Protein AF-A0AAW2KVW1-F1 (afdb_monomer_lite)

Structure (mmCIF, N/CA/C/O backbone):
data_AF-A0AAW2KVW1-F1
#
_entry.id   AF-A0AAW2KVW1-F1
#
loop_
_atom_site.group_PDB
_atom_site.id
_atom_site.type_symbol
_atom_site.label_atom_id
_atom_site.label_alt_id
_atom_site.label_comp_id
_atom_site.label_asym_id
_atom_site.label_entity_id
_atom_site.label_seq_id
_atom_site.pdbx_PDB_ins_code
_atom_site.Cartn_x
_atom_site.Cartn_y
_atom_site.Cartn_z
_atom_site.occupancy
_atom_site.B_iso_or_equiv
_atom_site.auth_seq_id
_atom_site.auth_comp_id
_atom_site.auth_asym_id
_atom_site.auth_atom_id
_atom_site.pdbx_PDB_model_num
ATOM 1 N N . MET A 1 1 ? 4.542 -1.425 -17.613 1.00 84.94 1 MET A N 1
ATOM 2 C CA . MET A 1 1 ? 4.709 -2.895 -17.587 1.00 84.94 1 MET A CA 1
ATOM 3 C C . MET A 1 1 ? 5.579 -3.274 -16.400 1.00 84.94 1 MET A C 1
ATOM 5 O O . MET A 1 1 ? 6.552 -2.570 -16.152 1.00 84.94 1 MET A O 1
ATOM 9 N N . LEU A 1 2 ? 5.236 -4.335 -15.665 1.00 89.25 2 LEU A N 1
ATOM 10 C CA . LEU A 1 2 ? 6.086 -4.860 -14.594 1.00 89.25 2 LEU A CA 1
ATOM 11 C C . LEU A 1 2 ? 6.991 -5.960 -15.152 1.00 89.25 2 LEU A C 1
ATOM 13 O O . LEU A 1 2 ? 6.505 -6.887 -15.785 1.00 89.25 2 LEU A O 1
ATOM 17 N N . TYR A 1 3 ? 8.291 -5.859 -14.891 1.00 91.12 3 TYR A N 1
ATOM 18 C CA . TYR A 1 3 ? 9.276 -6.881 -15.251 1.00 91.12 3 TYR A CA 1
ATOM 19 C C . TYR A 1 3 ? 9.338 -7.933 -14.136 1.00 91.12 3 TYR A C 1
ATOM 21 O O . TYR A 1 3 ? 10.209 -7.878 -13.264 1.00 91.12 3 TYR A O 1
ATOM 29 N N . TRP A 1 4 ? 8.347 -8.826 -14.100 1.00 90.81 4 TRP A N 1
ATOM 30 C CA . TRP A 1 4 ? 8.179 -9.839 -13.053 1.00 90.81 4 TRP A CA 1
ATOM 31 C C . TRP A 1 4 ? 7.742 -11.185 -13.643 1.00 90.81 4 TRP A C 1
ATOM 33 O O . TRP A 1 4 ? 7.062 -11.217 -14.666 1.00 90.81 4 TRP A O 1
ATOM 43 N N . LYS A 1 5 ? 8.112 -12.291 -12.979 1.00 92.81 5 LYS A N 1
ATOM 44 C CA . LYS A 1 5 ? 7.889 -13.675 -13.440 1.00 92.81 5 LYS A CA 1
ATOM 45 C C . LYS A 1 5 ? 8.392 -13.884 -14.873 1.00 92.81 5 LYS A C 1
ATOM 47 O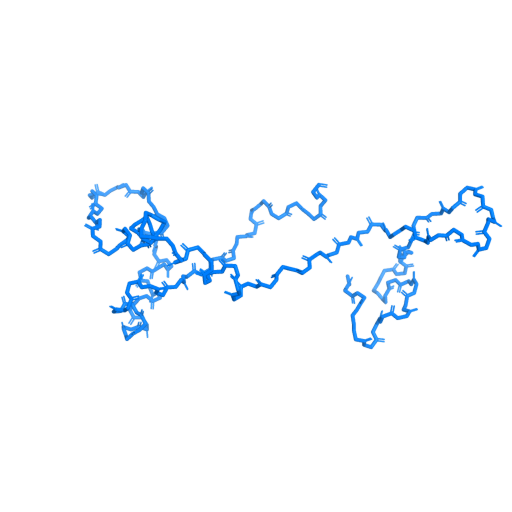 O . LYS A 1 5 ? 9.590 -13.796 -15.101 1.00 92.81 5 LYS A O 1
ATOM 52 N N . GLU A 1 6 ? 7.486 -14.133 -15.810 1.00 94.69 6 GLU A N 1
ATOM 53 C CA . GLU A 1 6 ? 7.758 -14.423 -17.222 1.00 94.69 6 GLU A CA 1
ATOM 54 C C . GLU A 1 6 ? 8.474 -13.264 -17.931 1.00 94.69 6 GLU A C 1
ATOM 56 O O . GLU A 1 6 ? 9.170 -13.472 -18.918 1.00 94.69 6 GLU A O 1
ATOM 61 N N . ASP A 1 7 ? 8.358 -12.053 -17.382 1.00 93.38 7 ASP A N 1
ATOM 62 C CA . ASP A 1 7 ? 8.868 -10.822 -17.985 1.00 93.38 7 ASP A CA 1
ATOM 63 C C . ASP A 1 7 ? 10.170 -10.328 -17.349 1.00 93.38 7 ASP A C 1
ATOM 65 O O . ASP A 1 7 ? 10.594 -9.193 -17.583 1.00 93.38 7 ASP A O 1
ATOM 69 N N . VAL A 1 8 ? 10.805 -11.154 -16.514 1.00 92.56 8 VAL A N 1
ATOM 70 C CA . VAL A 1 8 ? 11.981 -10.758 -15.729 1.00 92.56 8 VAL A CA 1
ATOM 71 C C . VAL A 1 8 ? 13.197 -10.424 -16.594 1.00 92.56 8 VAL A C 1
ATOM 73 O O . VAL A 1 8 ? 13.922 -9.487 -16.255 1.00 92.56 8 VAL A O 1
ATOM 76 N N . ASP A 1 9 ? 13.377 -11.117 -17.720 1.00 93.12 9 ASP A N 1
ATOM 77 C CA . ASP A 1 9 ? 14.552 -10.984 -18.595 1.00 93.12 9 ASP A CA 1
ATOM 78 C C . ASP A 1 9 ? 14.351 -9.984 -19.742 1.00 93.12 9 ASP A C 1
ATOM 80 O O . ASP A 1 9 ? 15.252 -9.750 -20.545 1.00 93.12 9 ASP A O 1
ATOM 84 N N . LEU A 1 10 ? 13.178 -9.350 -19.826 1.00 94.31 10 LEU A N 1
ATOM 85 C CA . LEU A 1 10 ? 12.915 -8.373 -20.875 1.00 94.31 10 LEU A CA 1
ATOM 86 C C . LEU A 1 10 ? 13.688 -7.077 -20.621 1.00 94.31 10 LEU A C 1
ATOM 88 O O . LEU A 1 10 ? 13.662 -6.499 -19.527 1.00 94.31 10 LEU A O 1
ATOM 92 N N . GLU A 1 11 ? 14.351 -6.603 -21.674 1.00 93.38 11 GLU A N 1
ATOM 93 C CA . GLU A 1 11 ? 15.044 -5.311 -21.692 1.00 93.38 11 GLU A CA 1
ATOM 94 C C . GLU A 1 11 ? 14.199 -4.193 -22.315 1.00 93.38 11 GLU A C 1
ATOM 96 O O . GLU A 1 11 ? 14.540 -3.020 -22.166 1.00 93.38 11 GLU A O 1
ATOM 101 N N . TYR A 1 12 ? 13.081 -4.544 -22.955 1.00 94.69 12 TYR A N 1
ATOM 102 C CA . TYR A 1 12 ? 12.179 -3.617 -23.633 1.00 94.69 12 TYR A CA 1
ATOM 103 C C . TYR A 1 12 ? 10.725 -3.872 -23.238 1.00 94.69 12 TYR A C 1
ATOM 105 O O . TYR A 1 12 ? 10.312 -5.011 -23.000 1.00 94.69 12 TYR A O 1
ATOM 113 N N . CYS A 1 13 ? 9.937 -2.802 -23.180 1.00 93.50 13 CYS A N 1
ATOM 114 C CA . CYS A 1 13 ? 8.516 -2.875 -22.874 1.00 93.50 13 CYS A CA 1
ATOM 115 C C . CYS A 1 13 ? 7.741 -3.534 -24.025 1.00 93.50 13 CYS A C 1
ATOM 117 O O . CYS A 1 13 ? 7.801 -3.061 -25.157 1.00 93.50 13 CYS A O 1
ATOM 119 N N . LYS A 1 14 ? 6.924 -4.556 -23.733 1.00 94.12 14 LYS A N 1
ATOM 120 C CA . LYS A 1 14 ? 6.085 -5.243 -24.738 1.00 94.12 14 LYS A CA 1
ATOM 121 C C . LYS A 1 14 ? 5.043 -4.345 -25.414 1.00 94.12 14 LYS A C 1
ATOM 123 O O . LYS A 1 14 ? 4.568 -4.683 -26.489 1.00 94.12 14 LYS A O 1
ATOM 128 N N . PHE A 1 15 ? 4.647 -3.249 -24.764 1.00 93.50 15 PHE A N 1
ATOM 129 C CA . PHE A 1 15 ? 3.537 -2.405 -25.219 1.00 93.50 15 PHE A CA 1
ATOM 130 C C . PHE A 1 15 ? 3.998 -1.185 -26.021 1.00 93.50 15 PHE A C 1
ATOM 132 O O . PHE A 1 15 ? 3.357 -0.835 -27.003 1.00 93.50 15 PHE A O 1
ATOM 139 N N . CYS A 1 16 ? 5.092 -0.535 -25.608 1.00 94.12 16 CYS A N 1
ATOM 140 C CA . CYS A 1 16 ? 5.595 0.689 -26.246 1.00 94.12 16 CYS A CA 1
ATOM 141 C C . CYS A 1 16 ? 7.007 0.560 -26.834 1.00 94.12 16 CYS A C 1
ATOM 143 O O . CYS A 1 16 ? 7.454 1.472 -27.516 1.00 94.12 16 CYS A O 1
ATOM 145 N N . GLY A 1 17 ? 7.722 -0.540 -26.579 1.00 93.12 17 GLY A N 1
ATOM 146 C CA . GLY A 1 17 ? 9.098 -0.727 -27.049 1.00 93.12 17 GLY A CA 1
ATOM 147 C C . GLY A 1 17 ? 10.162 0.060 -26.275 1.00 93.12 17 GLY A C 1
ATOM 148 O O . GLY A 1 17 ? 11.341 -0.067 -26.591 1.00 93.12 17 GLY A O 1
ATOM 149 N N . ASP A 1 18 ? 9.788 0.833 -25.250 1.00 93.38 18 ASP A N 1
ATOM 150 C CA . ASP A 1 18 ? 10.745 1.614 -24.460 1.00 93.38 18 ASP A CA 1
ATOM 151 C C . ASP A 1 18 ? 11.758 0.731 -23.724 1.00 93.38 18 ASP A C 1
ATOM 153 O O . ASP A 1 18 ? 11.429 -0.345 -23.211 1.00 93.38 18 ASP A O 1
ATOM 157 N N . ALA A 1 19 ? 12.993 1.227 -23.621 1.00 93.12 19 ALA A N 1
ATOM 158 C CA . ALA A 1 19 ? 14.070 0.552 -22.914 1.00 93.12 19 ALA A CA 1
ATOM 159 C C . ALA A 1 19 ? 13.818 0.512 -21.398 1.00 93.12 19 ALA A C 1
ATOM 161 O O . ALA A 1 19 ? 13.427 1.496 -20.770 1.00 93.12 19 ALA A O 1
ATOM 162 N N . ARG A 1 20 ? 14.127 -0.625 -20.775 1.00 92.38 20 ARG A N 1
ATOM 163 C CA . ARG A 1 20 ? 14.064 -0.806 -19.319 1.00 92.38 20 ARG A CA 1
ATOM 164 C C . ARG A 1 20 ? 15.140 -0.013 -18.582 1.00 92.38 20 ARG A C 1
ATOM 166 O O . ARG A 1 20 ? 14.892 0.458 -17.471 1.00 92.38 20 ARG A O 1
ATOM 173 N N . TYR A 1 21 ? 16.328 0.109 -19.172 1.00 92.44 21 TYR A N 1
ATOM 174 C CA . TYR A 1 21 ? 17.527 0.659 -18.540 1.00 92.44 21 TYR A CA 1
ATOM 175 C C . TYR A 1 21 ? 17.988 1.962 -19.189 1.00 92.44 21 TYR A C 1
ATOM 177 O O . TYR A 1 21 ? 17.913 2.122 -20.403 1.00 92.44 21 TYR A O 1
ATOM 185 N N . LYS A 1 22 ? 18.514 2.874 -18.367 1.00 90.50 22 LYS A N 1
ATOM 186 C CA . LYS A 1 22 ? 19.154 4.115 -18.808 1.00 90.50 22 LYS A CA 1
ATOM 187 C C . LYS A 1 22 ? 20.440 3.794 -19.584 1.00 90.50 22 LYS A C 1
ATOM 189 O O . LYS A 1 22 ? 21.155 2.865 -19.195 1.00 90.50 22 LYS A O 1
ATOM 194 N N . PRO A 1 23 ? 20.778 4.570 -20.628 1.00 86.31 23 PRO A N 1
ATOM 195 C CA . PRO A 1 23 ? 22.016 4.375 -21.372 1.00 86.31 23 PRO A CA 1
ATOM 196 C C . PRO A 1 23 ? 23.231 4.599 -20.460 1.00 86.31 23 PRO A C 1
ATOM 198 O O . PRO A 1 23 ? 23.312 5.603 -19.748 1.00 86.31 23 PRO A O 1
ATOM 201 N N . SER A 1 24 ? 24.182 3.662 -20.476 1.00 78.56 24 SER A N 1
ATOM 202 C CA . SER A 1 24 ? 25.468 3.833 -19.792 1.00 78.56 24 SER A CA 1
ATOM 203 C C . SER A 1 24 ? 26.394 4.691 -20.653 1.00 78.56 24 SER A C 1
ATOM 205 O O . SER A 1 24 ? 26.522 4.447 -21.850 1.00 78.56 24 SER A O 1
ATOM 207 N N . ARG A 1 25 ? 27.055 5.687 -20.049 1.00 71.12 25 ARG A N 1
ATOM 208 C CA . ARG A 1 25 ? 28.065 6.519 -20.733 1.00 71.12 25 ARG A CA 1
ATOM 209 C C . ARG A 1 25 ? 29.383 5.778 -20.978 1.00 71.12 25 ARG A C 1
ATOM 211 O O . ARG A 1 25 ? 30.133 6.162 -21.863 1.00 71.12 25 ARG A O 1
ATOM 218 N N . GLU A 1 26 ? 29.646 4.724 -20.211 1.00 68.69 26 GLU A N 1
ATOM 219 C CA . GLU A 1 26 ? 30.868 3.922 -20.282 1.00 68.69 26 GLU A CA 1
ATOM 220 C C . GLU A 1 26 ? 30.500 2.470 -20.590 1.00 68.69 26 GLU A C 1
ATOM 222 O O . GLU A 1 26 ? 29.590 1.907 -19.971 1.00 68.69 26 GLU A O 1
ATOM 227 N N . GLN A 1 27 ? 31.212 1.867 -21.543 1.00 66.31 27 GLN A N 1
ATOM 228 C CA . GLN A 1 27 ? 31.081 0.460 -21.937 1.00 66.31 27 GLN A CA 1
ATOM 229 C C . GLN A 1 27 ? 31.824 -0.454 -20.949 1.00 66.31 27 GLN A C 1
ATOM 231 O O . GLN A 1 27 ? 32.577 -1.327 -21.362 1.00 66.31 27 GLN A O 1
ATOM 236 N N . ASP A 1 28 ? 31.661 -0.230 -19.643 1.00 71.50 28 ASP A N 1
ATOM 237 C CA . ASP A 1 28 ? 32.185 -1.145 -18.629 1.00 71.50 28 ASP A CA 1
ATOM 238 C C . ASP A 1 28 ? 31.261 -2.376 -18.544 1.00 71.50 28 ASP A C 1
ATOM 240 O O . ASP A 1 28 ? 30.110 -2.237 -18.106 1.00 71.50 28 ASP A O 1
ATOM 244 N N . PRO A 1 29 ? 31.730 -3.579 -18.934 1.00 68.88 29 PRO A N 1
ATOM 245 C CA . PRO A 1 29 ? 30.935 -4.805 -18.886 1.00 68.88 29 PRO A CA 1
ATOM 246 C C . PRO A 1 29 ? 30.507 -5.195 -17.464 1.00 68.88 29 PRO A C 1
ATOM 248 O O . PRO A 1 29 ? 29.564 -5.968 -17.298 1.00 68.88 29 PRO A O 1
ATOM 251 N N . HIS A 1 30 ? 31.181 -4.675 -16.433 1.00 73.88 30 HIS A N 1
ATOM 252 C CA . HIS A 1 30 ? 30.925 -5.010 -15.032 1.00 73.88 30 HIS A CA 1
ATOM 253 C C . HIS A 1 30 ? 29.957 -4.043 -14.337 1.00 73.88 30 HIS A C 1
ATOM 255 O O . HIS A 1 30 ? 29.538 -4.287 -13.198 1.00 73.88 30 HIS A O 1
ATOM 261 N N . ARG A 1 31 ? 29.552 -2.953 -15.000 1.00 77.56 31 ARG A N 1
ATOM 262 C CA . ARG A 1 31 ? 28.667 -1.953 -14.398 1.00 77.56 31 ARG A CA 1
ATOM 263 C C . ARG A 1 31 ? 27.214 -2.432 -14.381 1.00 77.56 31 ARG A C 1
ATOM 265 O O . ARG A 1 31 ? 26.629 -2.782 -15.402 1.00 77.56 31 ARG A O 1
ATOM 272 N N . LYS A 1 32 ? 26.581 -2.382 -13.203 1.00 82.94 32 LYS A N 1
ATOM 273 C CA . LYS A 1 32 ? 25.152 -2.708 -13.047 1.00 82.94 32 LYS A CA 1
ATOM 274 C C . LYS A 1 32 ? 24.278 -1.739 -13.855 1.00 82.94 32 LYS A C 1
ATOM 276 O O . LYS A 1 32 ? 24.366 -0.524 -13.672 1.00 82.94 32 LYS A O 1
ATOM 281 N N . LYS A 1 33 ? 23.391 -2.283 -14.699 1.00 87.00 33 LYS A N 1
ATOM 282 C CA . LYS A 1 33 ? 22.394 -1.511 -15.459 1.00 87.00 33 LYS A CA 1
ATOM 283 C C . LYS A 1 33 ? 21.426 -0.794 -14.501 1.00 87.00 33 LYS A C 1
ATOM 285 O O . LYS A 1 33 ? 20.941 -1.392 -13.540 1.00 87.00 33 LYS A O 1
ATOM 290 N N . SER A 1 34 ? 21.124 0.479 -14.767 1.00 88.75 34 SER A N 1
ATOM 291 C CA . SER A 1 34 ? 20.204 1.293 -13.955 1.00 88.75 34 SER A CA 1
ATOM 292 C C . SER A 1 34 ? 18.838 1.402 -14.641 1.00 88.75 34 SER A C 1
ATOM 294 O O . SER A 1 34 ? 18.781 1.940 -15.746 1.00 88.75 34 SER A O 1
ATOM 296 N N . PRO A 1 35 ? 17.744 0.873 -14.064 1.00 91.00 35 PRO A N 1
ATOM 297 C CA . PRO A 1 35 ? 16.420 0.943 -14.682 1.00 91.00 35 PRO A CA 1
ATOM 298 C C . PRO A 1 35 ? 15.842 2.368 -14.669 1.00 91.00 35 PRO A C 1
ATOM 300 O O . PRO A 1 35 ? 16.163 3.168 -13.788 1.00 91.00 35 PRO A O 1
ATOM 303 N N . TYR A 1 36 ? 14.966 2.687 -15.626 1.00 89.94 36 TYR A N 1
ATOM 304 C CA . TYR A 1 36 ? 14.246 3.970 -15.651 1.00 89.94 36 TY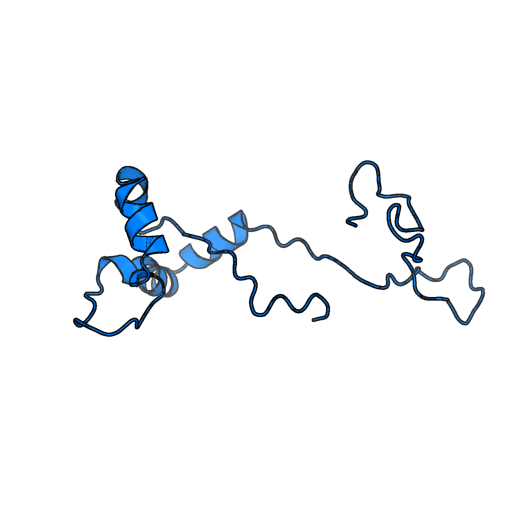R A CA 1
ATOM 305 C C . TYR A 1 36 ? 13.267 4.117 -14.483 1.00 89.94 36 TYR A C 1
ATOM 307 O O . TYR A 1 36 ? 13.228 5.171 -13.855 1.00 89.94 36 TYR A O 1
ATOM 315 N N . ALA A 1 37 ? 12.518 3.055 -14.177 1.00 86.50 37 ALA A N 1
ATOM 316 C CA . ALA A 1 37 ? 11.550 3.007 -13.088 1.00 86.50 37 ALA A CA 1
ATOM 317 C C . ALA A 1 37 ? 11.730 1.721 -12.272 1.00 86.50 37 ALA A C 1
ATOM 319 O O . ALA A 1 37 ? 11.976 0.647 -12.827 1.00 86.50 37 ALA A O 1
ATOM 320 N N . VAL A 1 38 ? 11.603 1.830 -10.948 1.00 86.88 38 VAL A N 1
ATOM 321 C CA . VAL A 1 38 ? 11.710 0.701 -10.016 1.00 86.88 38 VAL A CA 1
ATOM 322 C C . VAL A 1 38 ? 10.454 0.647 -9.168 1.00 86.88 38 VAL A C 1
ATOM 324 O O . VAL A 1 38 ? 10.218 1.536 -8.356 1.00 86.88 38 VAL A O 1
ATOM 327 N N . LEU A 1 39 ? 9.685 -0.432 -9.303 1.00 84.06 39 LEU A N 1
ATOM 328 C CA . LEU A 1 39 ? 8.644 -0.754 -8.337 1.00 84.06 39 LEU A CA 1
ATOM 329 C C . LEU A 1 39 ? 9.292 -1.439 -7.130 1.00 84.06 39 LEU A C 1
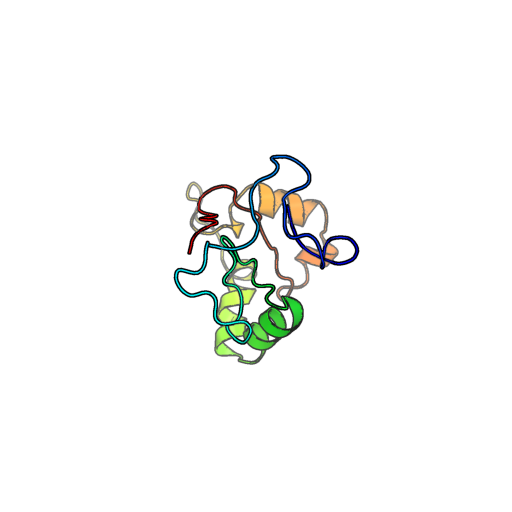ATOM 331 O O . LEU A 1 39 ? 9.929 -2.484 -7.271 1.00 84.06 39 LEU A O 1
ATOM 335 N N . ARG A 1 40 ? 9.122 -0.867 -5.938 1.00 83.31 40 ARG A N 1
ATOM 336 C CA . ARG A 1 40 ? 9.550 -1.493 -4.682 1.00 83.31 40 ARG A CA 1
ATOM 337 C C . ARG A 1 40 ? 8.343 -2.145 -4.025 1.00 83.31 40 ARG A C 1
ATOM 339 O O . ARG A 1 40 ? 7.403 -1.455 -3.646 1.00 83.31 40 ARG A O 1
ATOM 346 N N . TYR A 1 41 ? 8.376 -3.467 -3.888 1.00 82.69 41 TYR A N 1
ATOM 347 C CA . TYR A 1 41 ? 7.366 -4.185 -3.120 1.00 82.69 41 TYR A CA 1
ATOM 348 C C . TYR A 1 41 ? 7.712 -4.137 -1.632 1.00 82.69 41 TYR A C 1
ATOM 350 O O . TYR A 1 41 ? 8.800 -4.550 -1.228 1.00 82.69 41 TYR A O 1
ATOM 358 N N . LEU A 1 42 ? 6.772 -3.650 -0.827 1.00 81.31 42 LEU A N 1
ATOM 359 C CA . LEU A 1 42 ? 6.858 -3.666 0.625 1.00 81.31 42 LEU A CA 1
ATOM 360 C C . LEU A 1 42 ? 5.883 -4.725 1.154 1.00 81.31 42 LEU A C 1
ATOM 362 O O . LEU A 1 42 ? 4.682 -4.584 0.920 1.00 81.31 42 LEU A O 1
ATOM 366 N N . PRO A 1 43 ? 6.352 -5.779 1.850 1.00 87.25 43 PRO A N 1
ATOM 367 C CA . PRO A 1 43 ? 5.458 -6.794 2.393 1.00 87.25 43 PRO A CA 1
ATOM 368 C C . PRO A 1 43 ? 4.453 -6.176 3.376 1.00 87.25 43 PRO A C 1
ATOM 370 O O . PRO A 1 43 ? 4.819 -5.763 4.478 1.00 87.25 43 PRO A O 1
ATOM 373 N N . LEU A 1 44 ? 3.180 -6.123 2.976 1.00 87.69 44 LEU A N 1
ATOM 374 C CA . LEU A 1 44 ? 2.131 -5.429 3.730 1.00 87.69 44 LEU A CA 1
ATOM 375 C C . LEU A 1 44 ? 1.859 -6.090 5.085 1.00 87.69 44 LEU A C 1
ATOM 377 O O . LEU A 1 44 ? 1.854 -5.416 6.111 1.00 87.69 44 LEU A O 1
ATOM 381 N N . THR A 1 45 ? 1.698 -7.412 5.115 1.00 88.81 45 THR A N 1
ATOM 382 C CA . THR A 1 45 ? 1.338 -8.159 6.330 1.00 88.81 45 THR A CA 1
ATOM 383 C C . THR A 1 45 ? 2.267 -7.894 7.525 1.00 88.81 45 THR A C 1
ATOM 385 O O . THR A 1 45 ? 1.769 -7.448 8.560 1.00 88.81 45 THR A O 1
ATOM 388 N N . PRO A 1 46 ? 3.602 -8.077 7.429 1.00 91.06 46 PRO A N 1
ATOM 389 C CA . PRO A 1 46 ? 4.489 -7.829 8.570 1.00 91.06 46 PRO A CA 1
ATOM 390 C C . PRO A 1 46 ? 4.546 -6.349 8.971 1.00 91.06 46 PRO A C 1
ATOM 392 O O . PRO A 1 46 ? 4.817 -6.027 10.127 1.00 91.06 46 PRO A O 1
ATOM 395 N N . HIS A 1 47 ? 4.283 -5.430 8.039 1.00 88.38 47 HIS A N 1
ATOM 396 C CA . HIS A 1 47 ? 4.191 -4.005 8.347 1.00 88.38 47 HIS A CA 1
ATOM 397 C C . HIS A 1 47 ? 2.951 -3.697 9.183 1.00 88.38 47 HIS A C 1
ATOM 399 O O . HIS A 1 47 ? 3.059 -3.044 10.222 1.00 88.38 47 HIS A O 1
ATOM 405 N N . LEU A 1 48 ? 1.795 -4.220 8.778 1.00 87.44 48 LEU A N 1
ATOM 406 C CA . LEU A 1 48 ? 0.549 -4.049 9.519 1.00 87.44 48 LEU A CA 1
ATOM 407 C C . LEU A 1 48 ? 0.646 -4.658 10.924 1.00 87.44 48 LEU A C 1
ATOM 409 O O . LEU A 1 48 ? 0.276 -3.989 11.891 1.00 87.44 48 LEU A O 1
ATOM 413 N N . GLN A 1 49 ? 1.228 -5.856 11.048 1.00 89.38 49 GLN A N 1
ATOM 414 C CA . GLN A 1 49 ? 1.476 -6.518 12.336 1.00 89.38 49 GLN A CA 1
ATOM 415 C C . GLN A 1 49 ? 2.372 -5.683 13.261 1.00 89.38 49 GLN A C 1
ATOM 417 O O . GLN A 1 49 ? 2.025 -5.464 14.422 1.00 89.38 49 GLN A O 1
ATOM 422 N N . ARG A 1 50 ? 3.491 -5.148 12.746 1.00 90.06 50 ARG A N 1
ATOM 423 C CA . ARG A 1 50 ? 4.380 -4.265 13.525 1.00 90.06 50 ARG A CA 1
ATOM 424 C C . ARG A 1 50 ? 3.652 -3.056 14.085 1.00 90.06 50 ARG A C 1
ATOM 426 O O . ARG A 1 50 ? 3.844 -2.689 15.238 1.00 90.06 50 ARG A O 1
ATOM 433 N N . LEU A 1 51 ? 2.783 -2.458 13.285 1.00 86.75 51 LEU A N 1
ATOM 434 C CA . LEU A 1 51 ? 2.030 -1.293 13.710 1.00 86.75 51 LEU A CA 1
ATOM 435 C C . LEU A 1 51 ? 1.026 -1.622 14.856 1.00 86.75 51 LEU A C 1
ATOM 437 O O . LEU A 1 51 ? 0.564 -0.706 15.527 1.00 86.75 51 LEU A O 1
ATOM 441 N N . TYR A 1 52 ? 0.657 -2.895 15.078 1.00 87.88 52 TYR A N 1
ATOM 442 C CA . TYR A 1 52 ? -0.146 -3.359 16.235 1.00 87.88 52 TYR A CA 1
ATOM 443 C C . TYR A 1 52 ? 0.707 -3.905 17.400 1.00 87.88 52 TYR A C 1
ATOM 445 O O . TYR A 1 52 ? 0.173 -4.380 18.398 1.00 87.88 52 TYR A O 1
ATOM 453 N N . SER A 1 53 ? 2.040 -3.864 17.293 1.00 89.00 53 SER A N 1
ATOM 454 C CA . SER A 1 53 ? 2.938 -4.470 18.289 1.00 89.00 53 SER A CA 1
ATOM 455 C C . SER A 1 53 ? 3.142 -3.614 19.547 1.00 89.00 53 SER A C 1
ATOM 457 O O . SER A 1 53 ? 3.681 -4.106 20.534 1.00 89.00 53 SER A O 1
ATOM 459 N N . SER A 1 54 ? 2.724 -2.345 19.533 1.00 89.94 54 SER A N 1
ATOM 460 C CA . SER A 1 54 ? 2.760 -1.444 20.690 1.00 89.94 54 SER A CA 1
ATOM 461 C C . SER A 1 54 ? 1.345 -1.042 21.086 1.00 89.94 54 SER A C 1
ATOM 463 O O . SER A 1 54 ? 0.518 -0.747 20.228 1.00 89.94 54 SER A O 1
ATOM 465 N N . ARG A 1 55 ? 1.075 -0.977 22.394 1.00 86.75 55 ARG A N 1
ATOM 466 C CA . ARG A 1 55 ? -0.226 -0.525 22.917 1.00 86.75 55 ARG A CA 1
ATOM 467 C C . ARG A 1 55 ? -0.562 0.890 22.450 1.00 86.75 55 ARG A C 1
ATOM 469 O O . ARG A 1 55 ? -1.663 1.114 21.970 1.00 86.75 55 ARG A O 1
ATOM 476 N N . VAL A 1 56 ? 0.426 1.787 22.481 1.00 86.69 56 VAL A N 1
ATOM 477 C CA . VAL A 1 56 ? 0.267 3.187 22.058 1.00 86.69 56 VAL A CA 1
ATOM 478 C C . VAL A 1 56 ? -0.174 3.269 20.596 1.00 86.69 56 VAL A C 1
ATOM 480 O O . VAL A 1 56 ? -1.110 3.980 20.259 1.00 86.69 56 VAL A O 1
ATOM 483 N N . THR A 1 57 ? 0.465 2.511 19.700 1.00 85.81 57 THR A N 1
ATOM 484 C CA . THR A 1 57 ? 0.113 2.549 18.273 1.00 85.81 57 THR A CA 1
ATOM 485 C C . THR A 1 57 ? -1.204 1.837 17.983 1.00 85.81 57 THR A C 1
ATOM 487 O O . THR A 1 57 ? -1.910 2.229 17.058 1.00 85.81 57 THR A O 1
ATOM 490 N N . THR A 1 58 ? -1.553 0.812 18.760 1.00 86.25 58 THR A N 1
ATOM 491 C CA . THR A 1 58 ? -2.836 0.110 18.642 1.00 86.25 58 THR A CA 1
ATOM 492 C C . THR A 1 58 ? -4.014 1.009 19.006 1.00 86.25 58 THR A C 1
ATOM 494 O O . THR A 1 58 ? -4.980 1.024 18.249 1.00 86.25 58 THR A O 1
ATOM 497 N N . GLU A 1 59 ? -3.913 1.819 20.065 1.00 87.12 59 GLU A N 1
ATOM 498 C CA . GLU A 1 59 ? -4.968 2.774 20.456 1.00 87.12 59 GLU A CA 1
ATOM 499 C C . GLU A 1 59 ? -5.337 3.725 19.310 1.00 87.12 59 GLU A C 1
ATOM 501 O O . GLU A 1 59 ? -6.513 3.910 18.998 1.00 87.12 59 GLU A O 1
ATOM 506 N N . HIS A 1 60 ? -4.335 4.262 18.609 1.00 85.12 60 HIS A N 1
ATOM 507 C CA . HIS A 1 60 ? -4.566 5.122 17.445 1.00 85.12 60 HIS A CA 1
ATOM 508 C C . HIS A 1 60 ? -5.244 4.398 16.277 1.00 85.12 60 HIS A C 1
ATOM 510 O O . HIS A 1 60 ? -5.964 5.015 15.497 1.00 85.12 60 HIS A O 1
ATOM 516 N N . LYS A 1 61 ? -5.030 3.090 16.132 1.00 84.50 61 LYS A N 1
ATOM 517 C CA . LYS A 1 61 ? -5.600 2.310 15.028 1.00 84.50 61 LYS A CA 1
ATOM 518 C C . LYS A 1 61 ? -7.030 1.878 15.272 1.00 84.50 61 LYS A C 1
ATOM 520 O O . LYS A 1 61 ? -7.814 1.835 14.328 1.00 84.50 61 LYS A O 1
ATOM 525 N N . THR A 1 62 ? -7.362 1.558 16.516 1.00 87.94 62 THR A N 1
ATOM 526 C CA . THR A 1 62 ? -8.725 1.206 16.927 1.00 87.94 62 THR A CA 1
ATOM 527 C C . THR A 1 62 ? -9.567 2.446 17.219 1.00 87.94 62 THR A C 1
ATOM 529 O O . THR A 1 62 ? -10.742 2.325 17.524 1.00 87.94 62 THR A O 1
ATOM 532 N N . TRP A 1 63 ? -9.006 3.653 17.107 1.00 86.38 63 TRP A N 1
ATOM 533 C CA . TRP A 1 63 ? -9.708 4.909 17.388 1.00 86.38 63 TRP A CA 1
ATOM 534 C C . TRP A 1 63 ? -11.024 5.075 16.612 1.00 86.38 63 TRP A C 1
ATOM 536 O O . TRP A 1 63 ? -11.990 5.627 17.129 1.00 86.38 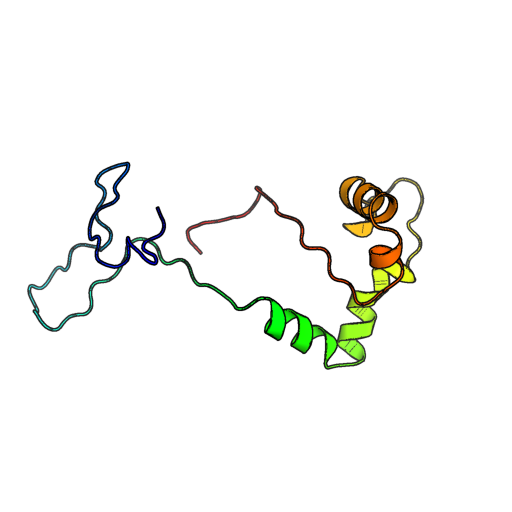63 TRP A O 1
ATOM 546 N N . HIS A 1 64 ? -11.105 4.524 15.399 1.00 83.88 64 HIS A N 1
ATOM 547 C CA . HIS A 1 64 ? -12.319 4.555 14.584 1.00 83.88 64 HIS A CA 1
ATOM 548 C C . HIS A 1 64 ? -13.532 3.867 15.237 1.00 83.88 64 HIS A C 1
ATOM 550 O O . HIS A 1 64 ? -14.656 4.149 14.841 1.00 83.88 64 HIS A O 1
ATOM 556 N N . THR A 1 65 ? -13.337 2.981 16.222 1.00 83.50 65 THR A N 1
ATOM 557 C CA . THR A 1 65 ? -14.451 2.330 16.933 1.00 83.50 65 THR A CA 1
ATOM 558 C C . THR A 1 65 ? -14.934 3.119 18.144 1.00 83.50 65 THR A C 1
ATOM 560 O O . THR A 1 65 ? -16.052 2.904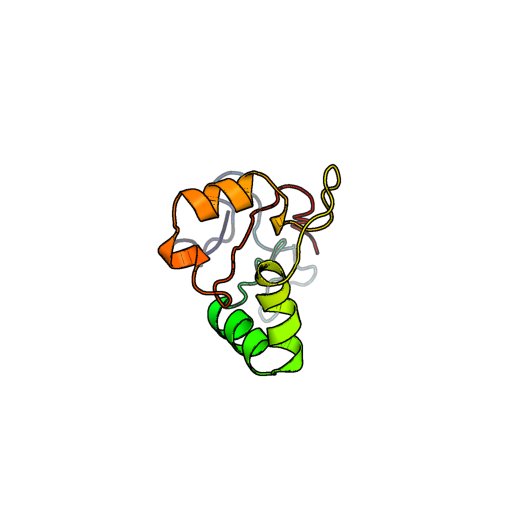 18.603 1.00 83.50 65 THR A O 1
ATOM 563 N N . THR A 1 66 ? -14.093 3.986 18.712 1.00 81.44 66 THR A N 1
ATOM 564 C CA . THR A 1 66 ? -14.429 4.786 19.901 1.00 81.44 66 THR A CA 1
ATOM 565 C C . THR A 1 66 ? -14.837 6.212 19.555 1.00 81.44 66 THR A C 1
ATOM 567 O O . THR A 1 66 ? -15.464 6.881 20.375 1.00 81.44 66 THR A O 1
ATOM 570 N N . TYR A 1 67 ? -14.493 6.684 18.357 1.00 80.56 67 TYR A N 1
ATOM 571 C CA . TYR A 1 67 ? -14.845 8.014 17.890 1.00 80.56 67 TYR A CA 1
ATOM 572 C C . TYR A 1 67 ? -16.309 8.110 17.451 1.00 80.56 67 TYR A C 1
ATOM 574 O O . TYR A 1 67 ? -16.840 7.224 16.784 1.00 80.56 67 TYR A O 1
ATOM 582 N N . GLN A 1 68 ? -16.940 9.231 17.794 1.00 73.25 68 GLN A N 1
ATOM 583 C CA . GLN A 1 68 ? -18.231 9.638 17.258 1.00 73.25 68 GLN A CA 1
ATOM 584 C C . GLN A 1 68 ? -18.024 10.886 16.410 1.00 73.25 68 GLN A C 1
ATOM 586 O O . GLN A 1 68 ? -17.472 11.881 16.877 1.00 73.25 68 GLN A O 1
ATOM 591 N N . THR A 1 69 ? -18.460 10.815 15.159 1.00 70.62 69 THR A N 1
ATOM 592 C CA . THR A 1 69 ? -18.385 11.924 14.214 1.00 70.62 69 THR A CA 1
ATOM 593 C C . THR A 1 69 ? -19.407 12.994 14.580 1.00 70.62 69 THR A C 1
ATOM 595 O O . THR A 1 69 ? -20.576 12.682 14.807 1.00 70.62 69 THR A O 1
ATOM 598 N N . GLU A 1 70 ? -18.992 14.259 14.594 1.00 74.50 70 GLU A N 1
ATOM 599 C CA . GLU A 1 70 ? -19.925 15.386 14.652 1.00 74.50 70 GLU A CA 1
ATOM 600 C C . GLU A 1 70 ? -20.728 15.467 13.343 1.00 74.50 70 GLU A C 1
ATOM 602 O O . GLU A 1 70 ? -20.180 15.303 12.249 1.00 74.50 70 GLU A O 1
ATOM 607 N N . GLU A 1 71 ? -22.042 15.699 13.433 1.00 71.75 71 GLU A N 1
ATOM 608 C CA . GLU A 1 71 ? -22.896 15.767 12.244 1.00 71.75 71 GLU A CA 1
ATOM 609 C C . GLU A 1 71 ? -22.425 16.866 11.278 1.00 71.75 71 GLU A C 1
ATOM 611 O O . GLU A 1 71 ? -22.313 18.036 11.636 1.00 71.75 71 GLU A O 1
ATOM 616 N N . GLY A 1 72 ? -22.190 16.483 10.019 1.00 72.19 72 GLY A N 1
ATOM 617 C CA . GLY A 1 72 ? -21.937 17.415 8.917 1.00 72.19 72 GLY A CA 1
ATOM 618 C C . GLY A 1 72 ? -20.472 17.637 8.529 1.00 72.19 72 GLY A C 1
ATOM 619 O O . GLY A 1 72 ? -20.236 18.335 7.544 1.00 72.19 72 GLY A O 1
ATOM 620 N N . SER A 1 73 ? -19.497 17.027 9.215 1.00 77.88 73 SER A N 1
ATOM 621 C CA . SER A 1 73 ? -18.075 17.105 8.837 1.00 77.88 73 SER A CA 1
ATOM 622 C C . SER A 1 73 ? -17.455 15.723 8.608 1.00 77.88 73 SER A C 1
ATOM 624 O O . SER A 1 73 ? -17.720 14.779 9.345 1.00 77.88 73 SER A O 1
ATOM 626 N N . MET A 1 74 ? -16.612 15.606 7.577 1.00 79.44 74 MET A N 1
ATOM 627 C CA . MET A 1 74 ? -15.773 14.428 7.333 1.00 79.44 74 MET A CA 1
ATOM 628 C C . MET A 1 74 ? -14.392 14.698 7.934 1.00 79.44 74 MET A C 1
ATOM 630 O O . MET A 1 74 ? -13.556 15.352 7.312 1.00 79.44 74 MET A O 1
ATOM 634 N N . CYS A 1 75 ? -14.165 14.220 9.154 1.00 81.12 75 CYS A N 1
ATOM 635 C CA . CYS A 1 75 ? -12.920 14.442 9.892 1.00 81.12 75 CYS A CA 1
ATOM 636 C C . CYS A 1 75 ? -11.937 13.275 9.716 1.00 81.12 75 CYS A C 1
ATOM 638 O O . CYS A 1 75 ? -10.732 13.442 9.914 1.00 81.12 75 CYS A O 1
ATOM 640 N N . HIS A 1 76 ? -12.433 12.096 9.332 1.00 80.44 76 HIS A N 1
ATOM 641 C CA . HIS A 1 76 ? -11.634 10.889 9.154 1.00 80.44 76 HIS A CA 1
ATOM 642 C C . HIS A 1 76 ? -12.150 10.038 7.975 1.00 80.44 76 HIS A C 1
ATOM 644 O O . HIS A 1 76 ? -13.349 10.043 7.699 1.00 80.44 76 HIS A O 1
ATOM 650 N N . PRO A 1 77 ? -11.306 9.222 7.304 1.00 81.44 77 PRO A N 1
ATOM 651 C CA . PRO A 1 77 ? -11.760 8.276 6.274 1.00 81.44 77 PRO A CA 1
ATOM 652 C C . PRO A 1 77 ? -12.864 7.300 6.719 1.00 81.44 77 PRO A C 1
ATOM 654 O O . PRO A 1 77 ? -13.587 6.777 5.878 1.00 81.44 77 PRO A O 1
ATOM 657 N N . PHE A 1 78 ? -13.012 7.078 8.029 1.00 82.94 78 PHE A N 1
ATOM 658 C CA . PHE A 1 78 ? -14.127 6.333 8.637 1.00 82.94 78 PHE A CA 1
ATOM 659 C C . PHE A 1 78 ? -15.497 6.961 8.327 1.00 82.94 78 PHE A C 1
ATOM 661 O O . PHE A 1 78 ? -16.487 6.256 8.139 1.00 82.94 78 PHE A O 1
ATOM 668 N N . ASP A 1 79 ? -15.551 8.287 8.210 1.00 85.50 79 ASP A N 1
ATOM 669 C CA . ASP A 1 79 ? -16.786 9.027 7.954 1.00 85.50 79 ASP A CA 1
ATOM 670 C C . ASP A 1 79 ? -17.252 8.893 6.496 1.00 85.50 79 ASP A C 1
ATOM 672 O O . ASP A 1 79 ? -18.413 9.188 6.185 1.00 85.50 79 ASP A O 1
ATOM 676 N N . ALA A 1 80 ? -16.355 8.448 5.606 1.00 86.94 80 ALA A N 1
ATOM 677 C CA . ALA A 1 80 ? -16.606 8.322 4.181 1.00 86.94 80 ALA A CA 1
ATOM 678 C C . ALA A 1 80 ? -17.628 7.220 3.872 1.00 86.94 80 ALA A C 1
ATOM 680 O O . ALA A 1 80 ? -17.624 6.138 4.462 1.00 86.94 80 ALA A O 1
ATOM 681 N N . GLU A 1 81 ? -18.466 7.460 2.860 1.00 88.19 81 GLU A N 1
ATOM 682 C CA . GLU A 1 81 ? -19.523 6.517 2.478 1.00 88.19 81 GLU A CA 1
ATOM 683 C C . GLU A 1 81 ? -18.967 5.158 2.035 1.00 88.19 81 GLU A C 1
ATOM 685 O O . GLU A 1 81 ? -19.576 4.127 2.302 1.00 88.19 81 GLU A O 1
ATOM 690 N N . ALA A 1 82 ? -17.777 5.134 1.427 1.00 89.81 82 ALA A N 1
ATOM 691 C CA . ALA A 1 82 ? -17.109 3.891 1.051 1.00 89.81 82 ALA A CA 1
ATOM 692 C C . ALA A 1 82 ? -16.799 3.004 2.270 1.00 89.81 82 ALA A C 1
ATOM 694 O O . ALA A 1 82 ? -16.996 1.790 2.211 1.00 89.81 82 ALA A O 1
ATOM 695 N N . TRP A 1 83 ? -16.362 3.603 3.383 1.00 89.38 83 TRP A N 1
ATOM 696 C CA . TRP A 1 83 ? -16.091 2.876 4.623 1.00 89.38 83 TRP A CA 1
ATOM 697 C C . TRP A 1 83 ? -17.388 2.342 5.228 1.00 89.38 83 TRP A C 1
ATOM 699 O O . TRP A 1 83 ? -17.507 1.147 5.491 1.00 89.38 83 TRP A O 1
ATOM 709 N N . LYS A 1 84 ? -18.399 3.207 5.372 1.00 89.94 84 LYS A N 1
ATOM 710 C CA . LYS A 1 84 ? -19.714 2.828 5.910 1.00 89.94 84 LYS A CA 1
ATOM 711 C C . LYS A 1 84 ? -20.373 1.731 5.074 1.00 89.94 84 LYS A C 1
ATOM 713 O O . LYS A 1 84 ? -20.958 0.804 5.624 1.00 89.94 84 LYS A O 1
ATOM 718 N N . HIS A 1 85 ? -20.267 1.809 3.749 1.00 92.75 85 HIS A N 1
ATOM 719 C CA . HIS A 1 85 ? -20.756 0.768 2.851 1.00 92.75 85 HIS A CA 1
ATOM 720 C C . HIS A 1 85 ? -20.029 -0.562 3.068 1.00 92.75 85 HIS A C 1
ATOM 722 O O . HIS A 1 85 ? -20.688 -1.597 3.162 1.00 92.75 85 HIS A O 1
ATOM 728 N N . PHE A 1 86 ? -18.701 -0.540 3.197 1.00 92.12 86 PHE A N 1
ATOM 729 C CA . PHE A 1 86 ? -17.916 -1.740 3.477 1.00 92.12 86 PHE A CA 1
ATOM 730 C C . PHE A 1 86 ? -18.330 -2.394 4.803 1.00 92.12 86 PHE A C 1
ATOM 732 O O . PHE A 1 86 ? -18.554 -3.602 4.840 1.00 92.12 86 PHE A O 1
ATOM 739 N N . ASP A 1 87 ? -18.521 -1.603 5.859 1.00 91.88 87 ASP A N 1
ATOM 740 C CA . ASP A 1 87 ? -18.931 -2.117 7.172 1.00 91.88 87 ASP A CA 1
ATOM 741 C C . ASP A 1 87 ? -20.340 -2.726 7.147 1.00 91.88 87 ASP A C 1
ATOM 743 O O . ASP A 1 87 ? -20.571 -3.770 7.754 1.00 91.88 87 ASP A O 1
ATOM 747 N N . ARG A 1 88 ? -21.267 -2.144 6.370 1.00 94.44 88 ARG A N 1
ATOM 748 C CA . ARG A 1 88 ? -22.601 -2.732 6.140 1.00 94.44 88 ARG A CA 1
ATOM 749 C C . ARG A 1 88 ? -22.537 -4.053 5.369 1.00 94.44 88 ARG A C 1
ATOM 751 O O . ARG A 1 88 ? -23.348 -4.938 5.622 1.00 94.44 88 ARG A O 1
ATOM 758 N N . MET A 1 89 ? -21.607 -4.179 4.423 1.00 96.75 89 MET A N 1
ATOM 759 C CA . MET A 1 89 ? -21.436 -5.391 3.611 1.00 96.75 89 MET A CA 1
ATOM 760 C C . MET A 1 89 ? -20.728 -6.518 4.371 1.00 96.75 89 MET A C 1
ATOM 762 O O . MET A 1 89 ? -21.010 -7.689 4.117 1.00 96.75 89 MET A O 1
ATOM 766 N N . TYR A 1 90 ? -19.837 -6.179 5.308 1.00 94.94 90 TYR A N 1
ATOM 767 C CA . TYR A 1 90 ? -19.034 -7.145 6.062 1.00 94.94 90 TYR A CA 1
ATOM 768 C C . TYR A 1 90 ? -19.103 -6.903 7.583 1.00 94.94 90 TYR A C 1
ATOM 770 O O . TYR A 1 90 ? -18.087 -6.550 8.188 1.00 94.94 90 TYR A O 1
ATOM 778 N N . PRO A 1 91 ? -20.256 -7.151 8.239 1.00 93.50 91 PRO A N 1
ATOM 779 C CA . PRO A 1 91 ? -20.432 -6.868 9.667 1.00 93.50 91 PRO A CA 1
ATOM 780 C C . PRO A 1 91 ? -19.424 -7.599 10.558 1.00 93.50 91 PRO A C 1
ATOM 782 O O . PRO A 1 91 ? -18.758 -6.969 11.368 1.00 93.50 91 PRO A O 1
ATOM 785 N N . ASN A 1 92 ? -19.198 -8.897 10.320 1.00 94.94 92 ASN A N 1
ATOM 786 C CA . ASN A 1 92 ? -18.226 -9.694 11.085 1.00 94.94 92 ASN A CA 1
ATOM 787 C C . ASN A 1 92 ? -16.791 -9.146 10.978 1.00 94.94 92 ASN A C 1
ATOM 789 O O . ASN A 1 92 ? -15.976 -9.337 11.873 1.00 94.94 92 ASN A O 1
ATOM 793 N N . PHE A 1 93 ? -16.454 -8.500 9.856 1.00 92.38 93 PHE A N 1
ATOM 794 C CA . PHE A 1 93 ? -15.159 -7.843 9.702 1.00 92.38 93 PHE A CA 1
ATOM 795 C C . PHE A 1 93 ? -15.136 -6.511 10.454 1.00 92.38 93 PHE A C 1
ATOM 797 O O . PHE A 1 93 ? -14.120 -6.171 11.057 1.00 92.38 93 PHE A O 1
ATOM 804 N N . ALA A 1 94 ? -16.238 -5.763 10.417 1.00 91.00 94 ALA A N 1
ATOM 805 C CA . ALA A 1 94 ? -16.365 -4.483 11.096 1.00 91.00 94 ALA A CA 1
ATOM 806 C C . ALA A 1 94 ? -16.399 -4.602 12.626 1.00 91.00 94 ALA A C 1
ATOM 808 O O . ALA A 1 94 ? -15.949 -3.684 13.306 1.00 91.00 94 ALA A O 1
ATOM 809 N N . GLU A 1 95 ? -16.876 -5.732 13.150 1.00 91.38 95 GLU A N 1
ATOM 810 C CA . GLU A 1 95 ? -16.920 -6.032 14.585 1.00 91.38 95 GLU A CA 1
ATOM 811 C C . GLU A 1 95 ? -15.537 -6.149 15.233 1.00 91.38 95 GLU A C 1
ATOM 813 O O . GLU A 1 95 ? -15.415 -5.887 16.425 1.00 91.38 95 GLU A O 1
ATOM 818 N N . GLU A 1 96 ? -14.500 -6.523 14.478 1.00 92.00 96 GLU A N 1
ATOM 819 C CA . GLU A 1 96 ? -13.130 -6.643 14.981 1.00 92.00 96 GLU A CA 1
ATOM 820 C C . GLU A 1 96 ? -12.365 -5.315 14.788 1.00 92.00 96 GLU A C 1
ATOM 822 O O . GLU A 1 96 ? -11.969 -4.987 13.662 1.00 92.00 96 GLU A O 1
ATOM 827 N N . PRO A 1 97 ? -12.088 -4.545 15.864 1.00 88.31 97 PRO A N 1
ATOM 828 C CA . PRO A 1 97 ? -11.452 -3.227 15.771 1.00 88.31 97 PRO A CA 1
ATOM 829 C C . PRO A 1 97 ? -10.035 -3.251 15.187 1.00 88.31 97 PRO A C 1
ATOM 831 O O . PRO A 1 97 ? -9.530 -2.230 14.716 1.00 88.31 97 PRO A O 1
ATOM 834 N N . HIS A 1 98 ? -9.349 -4.397 15.229 1.00 88.00 98 HIS A N 1
ATOM 835 C CA . HIS A 1 98 ? -7.985 -4.529 14.711 1.00 88.00 98 HIS A CA 1
ATOM 836 C C . HIS A 1 98 ? -7.936 -4.784 13.200 1.00 88.00 98 HIS A C 1
ATOM 838 O O . HIS A 1 98 ? -6.847 -4.850 12.619 1.00 88.00 98 HIS A O 1
ATOM 844 N N . ASN A 1 99 ? -9.089 -4.903 12.544 1.00 90.44 99 ASN A N 1
ATOM 845 C CA . ASN A 1 99 ? -9.148 -5.086 11.107 1.00 90.44 99 ASN A CA 1
ATOM 846 C C . ASN A 1 99 ? -8.830 -3.786 10.353 1.00 90.44 99 ASN A C 1
ATOM 848 O O . ASN A 1 99 ? -9.456 -2.740 10.531 1.00 90.44 99 ASN A O 1
ATOM 852 N N . VAL A 1 100 ? -7.839 -3.866 9.463 1.00 87.44 100 VAL A N 1
ATOM 853 C CA . VAL A 1 100 ? -7.363 -2.732 8.662 1.00 87.44 100 VAL A CA 1
ATOM 854 C C . VAL A 1 100 ? -8.109 -2.676 7.336 1.00 87.44 100 VAL A C 1
ATOM 856 O O . VAL A 1 100 ? -8.191 -3.674 6.622 1.00 87.44 100 VAL A O 1
ATOM 859 N N . ARG A 1 101 ? -8.575 -1.482 6.962 1.00 86.75 101 ARG A N 1
ATOM 860 C CA . ARG A 1 101 ? -9.145 -1.198 5.640 1.00 86.75 101 ARG A CA 1
ATOM 861 C C . ARG A 1 101 ? -8.134 -0.393 4.831 1.00 86.75 101 ARG A C 1
ATOM 863 O O . ARG A 1 101 ? -7.636 0.629 5.295 1.00 86.75 101 ARG A O 1
ATOM 870 N N . LEU A 1 102 ? -7.802 -0.879 3.638 1.00 85.00 102 LEU A N 1
ATOM 871 C CA . LEU A 1 102 ? -6.881 -0.214 2.719 1.00 85.00 102 LEU A CA 1
ATOM 872 C C . LEU A 1 102 ? -7.682 0.370 1.556 1.00 85.00 102 LEU A C 1
ATOM 874 O O . LEU A 1 102 ? -8.287 -0.372 0.786 1.00 85.00 102 LEU A O 1
ATOM 878 N N . GLY A 1 103 ? -7.690 1.697 1.443 1.00 82.62 103 GLY A N 1
ATOM 879 C CA . GLY A 1 103 ? -8.264 2.403 0.301 1.00 82.62 103 GLY A CA 1
ATOM 880 C C . GLY A 1 103 ? -7.224 2.594 -0.801 1.00 82.62 103 GLY A C 1
ATOM 881 O O . GLY A 1 103 ? -6.080 2.949 -0.521 1.00 82.62 103 GLY A O 1
ATOM 882 N N . LEU A 1 104 ? -7.618 2.372 -2.054 1.00 77.31 104 LEU A N 1
ATOM 883 C CA . LEU A 1 104 ? -6.826 2.794 -3.208 1.00 77.31 104 LEU A CA 1
ATOM 884 C C . LEU A 1 104 ? -7.187 4.242 -3.527 1.00 77.31 104 LEU A C 1
ATOM 886 O O . LEU A 1 104 ? -8.350 4.532 -3.795 1.00 77.31 104 LEU A O 1
ATOM 890 N N . CYS A 1 105 ? -6.197 5.133 -3.515 1.00 69.81 105 CYS A N 1
ATOM 891 C CA . CYS A 1 105 ? -6.365 6.483 -4.032 1.00 69.81 105 CYS A CA 1
ATOM 892 C C . CYS A 1 105 ? -5.658 6.617 -5.380 1.00 69.81 105 CYS A C 1
ATOM 894 O O . CYS A 1 105 ? -4.535 6.139 -5.554 1.00 69.81 105 CYS A O 1
ATOM 896 N N . THR A 1 106 ? -6.330 7.249 -6.339 1.00 65.31 106 THR A N 1
ATOM 897 C CA . THR A 1 106 ? -5.745 7.612 -7.635 1.00 65.31 106 THR A CA 1
ATOM 898 C C . THR A 1 106 ? -5.116 9.002 -7.612 1.00 65.31 106 THR A C 1
ATOM 900 O O . THR A 1 106 ? -4.341 9.318 -8.514 1.00 65.31 106 THR A O 1
ATOM 903 N N . ASP A 1 107 ? -5.422 9.827 -6.605 1.00 60.03 107 ASP A N 1
ATOM 904 C CA . ASP A 1 107 ? -4.667 11.051 -6.357 1.00 60.03 107 ASP A CA 1
ATOM 905 C C . ASP A 1 107 ? -3.335 10.698 -5.667 1.00 60.03 107 ASP A C 1
ATOM 907 O O . ASP A 1 107 ? -3.248 9.799 -4.837 1.00 60.03 107 ASP A O 1
ATOM 911 N N . GLY A 1 108 ? -2.234 11.306 -6.099 1.00 53.91 108 GLY A N 1
ATOM 912 C CA . GLY A 1 108 ? -0.962 11.205 -5.378 1.00 53.91 108 GLY A CA 1
ATOM 913 C C . GLY A 1 108 ? -0.099 9.953 -5.587 1.00 53.91 108 GLY A C 1
ATOM 914 O O . GLY A 1 108 ? 0.994 9.913 -5.021 1.00 53.91 108 GLY A O 1
ATOM 915 N N . PHE A 1 109 ? -0.468 8.974 -6.426 1.00 53.25 109 PHE A N 1
ATOM 916 C CA . PHE A 1 109 ? 0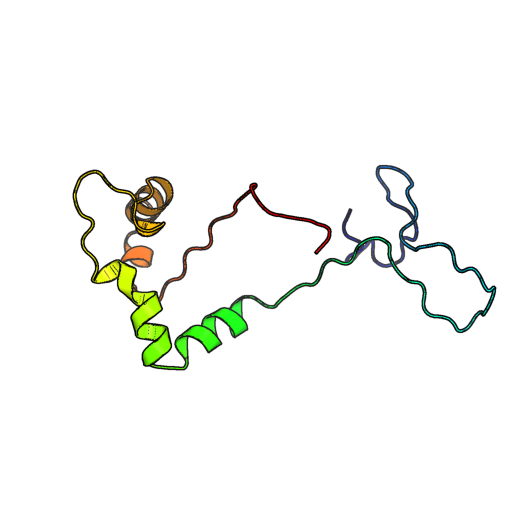.521 7.988 -6.895 1.00 53.25 109 PHE A CA 1
ATOM 917 C C . PHE A 1 109 ? 1.499 8.696 -7.842 1.00 53.25 109 PHE A C 1
ATOM 919 O O . PHE A 1 109 ? 1.315 8.694 -9.054 1.00 53.25 109 PHE A O 1
ATOM 926 N N . ALA A 1 110 ? 2.529 9.342 -7.295 1.00 50.81 110 ALA A N 1
ATOM 927 C CA . ALA A 1 110 ? 3.687 9.764 -8.064 1.00 50.81 110 ALA A CA 1
ATOM 928 C C . ALA A 1 110 ? 4.504 8.497 -8.375 1.00 50.81 110 ALA A C 1
ATOM 930 O O . ALA A 1 110 ? 5.128 7.936 -7.472 1.00 50.81 110 ALA A O 1
ATOM 931 N N . PRO A 1 111 ? 4.521 7.996 -9.626 1.00 55.09 111 PRO A N 1
ATOM 932 C CA . PRO A 1 111 ? 5.323 6.821 -9.977 1.00 55.09 111 PRO A CA 1
ATOM 933 C C . PRO A 1 111 ? 6.832 7.124 -9.961 1.00 55.09 111 PRO A C 1
ATOM 935 O O . PRO A 1 111 ? 7.656 6.221 -10.101 1.00 55.09 111 PRO A O 1
ATOM 938 N N . TYR A 1 112 ? 7.180 8.395 -9.770 1.00 52.56 112 TYR A N 1
ATOM 939 C CA . TYR A 1 112 ? 8.521 8.914 -9.589 1.00 52.56 112 TYR A CA 1
ATOM 940 C C . TYR A 1 112 ? 8.554 9.544 -8.194 1.00 52.56 112 TYR A C 1
ATOM 942 O O . TYR A 1 112 ? 8.231 10.718 -8.038 1.00 52.56 112 TYR A O 1
ATOM 950 N N . GLY A 1 113 ? 8.816 8.730 -7.170 1.00 46.56 113 GLY A N 1
ATOM 951 C CA . GLY A 1 113 ? 9.234 9.270 -5.875 1.00 46.56 113 GLY A CA 1
ATOM 952 C C . GLY A 1 113 ? 10.505 10.098 -6.008 1.00 46.56 113 GLY A C 1
ATOM 953 O O . GLY A 1 113 ? 11.298 9.806 -6.938 1.00 46.56 113 GLY A O 1
#

Sequence (113 aa):
MLYWKEDVDLEYCKFCGDARYKPSREQDPHRKKSPYAVLRYLPLTPHLQRLYSSRVTTEHKTWHTTYQTEEGSMCHPFDAEAWKHFDRMYPNFAEEPHNVRLGLCTDGFAPYG

Organism: NCBI:txid2727405

InterPro domains:
  IPR004242 Transposon, En/Spm-like [PF02992] (72-113)

Secondary structure (DSSP, 8-state):
----GGGTT-SB-TTT--BSBPPPSS--TTSPP-BS--PPP--HHHHHHHHTSSHHHHHHHHHHHH--PPTT---SGGGSHHHHHHHHH-HHHHT-TT-------SSS--S--

Foldseek 3Di:
DDCDDVNVPDQADPPPRDGQFDDDPDPDPPDDTHGPADDDDDPPVVVLVVLCPDPVSLCVQLVLVVDDDDPPDDPDPCVDPVNVVVCVVCVVQVVDSSRDDDDDDPPPPPSPD

Radius of gyration: 21.71 Å; chains: 1; bounding box: 55×32×50 Å

pLDDT: mean 84.06, std 10.66, range [46.56, 96.75]